Protein AF-A0A918D1Y6-F1 (afdb_monomer_lite)

Secondary structure (DSSP, 8-state):
---EEEETTEEEEEEEEEETTEEEEEEEEE--------SS--S----HHHHHHHTEEEETTTTEEEE-

Foldseek 3Di:
DWDWDADPNWTFGWDWDADPNDIDIDGGHTDDDDPDDPVDDDPDDDDPVNCVVQCWDQDPVVRDIDGD

pLDDT: mean 87.57, std 5.62, range [67.38, 96.5]

Organism: NCBI:txid1004261

Structure (mmCIF, N/CA/C/O backbone):
data_AF-A0A918D1Y6-F1
#
_entry.id   AF-A0A918D1Y6-F1
#
loop_
_atom_site.group_PDB
_atom_site.id
_atom_site.type_symbol
_atom_site.label_atom_id
_atom_site.label_alt_id
_atom_site.label_comp_id
_atom_site.label_asym_id
_atom_site.label_entity_id
_atom_site.label_seq_id
_atom_site.pdbx_PDB_ins_code
_atom_site.Cartn_x
_atom_site.Cartn_y
_atom_site.Cartn_z
_atom_site.occupancy
_atom_site.B_iso_or_equiv
_atom_site.auth_seq_id
_atom_site.auth_comp_id
_atom_site.auth_asym_id
_atom_site.auth_atom_id
_atom_site.pdbx_PDB_model_num
ATOM 1 N N . MET A 1 1 ? -11.982 2.880 -15.055 1.00 68.50 1 MET A N 1
ATOM 2 C CA . MET A 1 1 ? -10.795 3.430 -15.744 1.00 68.50 1 MET A CA 1
ATOM 3 C C . MET A 1 1 ? -9.827 3.880 -14.661 1.00 68.50 1 MET A C 1
ATOM 5 O O . MET A 1 1 ? -10.204 4.751 -13.889 1.00 68.50 1 MET A O 1
ATOM 9 N N . ILE A 1 2 ? -8.672 3.225 -14.518 1.00 80.44 2 ILE A N 1
ATOM 10 C CA . ILE A 1 2 ? -7.654 3.599 -13.519 1.00 80.44 2 ILE A CA 1
ATOM 11 C C . ILE A 1 2 ? -6.823 4.733 -14.118 1.00 80.44 2 ILE A C 1
ATOM 13 O O . ILE A 1 2 ? -6.354 4.613 -15.249 1.00 80.44 2 ILE A O 1
ATOM 17 N N . LYS A 1 3 ? -6.679 5.844 -13.392 1.00 88.38 3 LYS A N 1
ATOM 18 C CA . LYS A 1 3 ? -5.816 6.954 -13.805 1.00 88.38 3 LYS A CA 1
ATOM 19 C C . LYS A 1 3 ? -4.420 6.721 -13.232 1.00 88.38 3 LYS A C 1
ATOM 21 O O . LYS A 1 3 ? -4.275 6.657 -12.016 1.00 88.38 3 LYS A O 1
ATOM 26 N N . ILE A 1 4 ? -3.428 6.617 -14.111 1.00 90.06 4 ILE A N 1
ATOM 27 C CA . ILE A 1 4 ? -2.015 6.469 -13.749 1.00 90.06 4 ILE A CA 1
ATOM 28 C C . ILE A 1 4 ? -1.316 7.808 -13.993 1.00 90.06 4 ILE A C 1
ATOM 30 O O . ILE A 1 4 ? -1.551 8.460 -15.011 1.00 90.06 4 ILE A O 1
ATOM 34 N N . MET A 1 5 ? -0.497 8.230 -13.037 1.00 92.44 5 MET A N 1
ATOM 35 C CA . MET A 1 5 ? 0.373 9.401 -13.110 1.00 92.44 5 MET A CA 1
ATOM 36 C C . MET A 1 5 ? 1.822 8.929 -13.083 1.00 92.44 5 MET A C 1
ATOM 38 O O . MET A 1 5 ? 2.142 8.015 -12.337 1.00 92.44 5 MET A O 1
ATOM 42 N N . GLU A 1 6 ? 2.699 9.544 -13.865 1.00 90.81 6 GLU A N 1
ATOM 43 C CA . GLU A 1 6 ? 4.126 9.219 -13.848 1.00 90.81 6 GLU A CA 1
ATOM 44 C C . GLU A 1 6 ? 4.891 10.318 -13.105 1.00 90.81 6 GLU A C 1
ATOM 46 O O . GLU A 1 6 ? 4.750 11.501 -13.422 1.00 90.81 6 GLU A O 1
ATOM 51 N N . ILE A 1 7 ? 5.673 9.938 -12.094 1.00 90.19 7 ILE A N 1
ATOM 52 C CA . ILE A 1 7 ? 6.530 10.847 -11.326 1.00 90.19 7 ILE A CA 1
ATOM 53 C C . ILE A 1 7 ? 7.913 10.207 -11.265 1.00 90.19 7 ILE A C 1
ATOM 55 O O . ILE A 1 7 ? 8.055 9.119 -10.718 1.00 90.19 7 ILE A O 1
ATOM 59 N N . ALA A 1 8 ? 8.927 10.881 -11.816 1.00 90.81 8 ALA A N 1
ATOM 60 C CA . ALA A 1 8 ? 10.296 10.357 -11.889 1.00 90.81 8 ALA A CA 1
ATOM 61 C C . ALA A 1 8 ? 10.365 8.927 -12.473 1.00 90.81 8 ALA A C 1
ATOM 63 O O . ALA A 1 8 ? 10.985 8.050 -11.882 1.00 90.81 8 ALA A O 1
ATOM 64 N N . GLU A 1 9 ? 9.695 8.705 -13.612 1.00 90.00 9 GLU A N 1
ATOM 65 C CA . GLU A 1 9 ? 9.630 7.418 -14.338 1.00 90.00 9 GLU A CA 1
ATOM 66 C C . GLU A 1 9 ? 8.935 6.272 -13.577 1.00 90.00 9 GLU A C 1
ATOM 68 O O . GLU A 1 9 ? 8.959 5.121 -14.011 1.00 90.00 9 GLU A O 1
ATOM 73 N N . LEU A 1 10 ? 8.274 6.573 -12.455 1.00 90.38 10 LEU A N 1
ATOM 74 C CA . LEU A 1 10 ? 7.532 5.599 -11.662 1.00 90.38 10 LEU A CA 1
ATOM 75 C C . LEU A 1 10 ? 6.015 5.839 -11.759 1.00 90.38 10 LEU A C 1
ATOM 77 O O . LEU A 1 10 ? 5.578 6.996 -11.733 1.00 90.38 10 LEU A O 1
ATOM 81 N N . PRO A 1 11 ? 5.194 4.774 -11.858 1.00 92.12 11 PRO A N 1
ATOM 82 C CA . PRO A 1 11 ? 3.749 4.900 -11.980 1.00 92.12 11 PRO A CA 1
ATOM 83 C C . PRO A 1 11 ? 3.075 5.002 -10.607 1.00 92.12 11 PRO A C 1
ATOM 85 O O . PRO A 1 11 ? 3.224 4.150 -9.732 1.00 92.12 11 PRO A O 1
ATOM 88 N N . PHE A 1 12 ? 2.252 6.029 -10.452 1.00 92.56 12 PHE A N 1
ATOM 89 C CA . PHE A 1 12 ? 1.487 6.320 -9.251 1.00 92.56 12 PHE A CA 1
ATOM 90 C C . PHE A 1 12 ? -0.006 6.367 -9.545 1.00 92.56 12 PHE A C 1
ATOM 92 O O . PHE A 1 12 ? -0.441 6.819 -10.608 1.00 92.56 12 PHE A O 1
ATOM 99 N N . ILE A 1 13 ? -0.806 5.957 -8.566 1.00 93.00 13 ILE A N 1
ATOM 100 C CA . ILE A 1 13 ? -2.263 6.049 -8.618 1.00 93.00 13 ILE A CA 1
ATOM 101 C C . ILE A 1 13 ? -2.827 6.741 -7.378 1.00 93.00 13 ILE A C 1
ATOM 103 O O . ILE A 1 13 ? -2.170 6.903 -6.348 1.00 93.00 13 ILE A O 1
ATOM 107 N N . GLU A 1 14 ? -4.093 7.121 -7.486 1.00 92.19 14 GLU A N 1
ATOM 108 C CA . GLU A 1 14 ? -4.955 7.345 -6.333 1.00 92.19 14 GLU A CA 1
ATOM 109 C C . GLU A 1 14 ? -5.665 6.028 -5.997 1.00 92.19 14 GLU A C 1
ATOM 111 O O . GLU A 1 14 ? -6.190 5.363 -6.893 1.00 92.19 14 GLU A O 1
ATOM 116 N N . ALA A 1 15 ? -5.688 5.653 -4.719 1.00 89.50 15 ALA A N 1
ATOM 117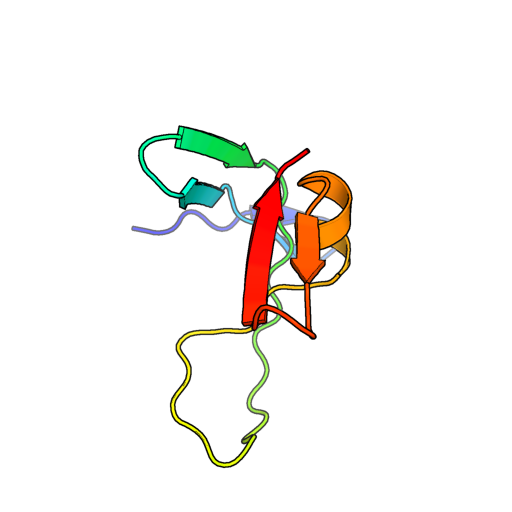 C CA . ALA A 1 15 ? -6.326 4.429 -4.248 1.00 89.50 15 ALA A CA 1
ATOM 118 C C . ALA A 1 15 ? -7.309 4.717 -3.108 1.00 89.50 15 ALA A C 1
ATOM 120 O O . ALA A 1 15 ? -7.070 5.571 -2.255 1.00 89.50 15 ALA A O 1
ATOM 121 N N . PHE A 1 16 ? -8.407 3.965 -3.066 1.00 89.81 16 PHE A N 1
ATOM 122 C CA . PHE A 1 16 ? -9.341 3.961 -1.943 1.00 89.81 16 PHE A CA 1
ATOM 123 C C . PHE A 1 16 ? -9.268 2.606 -1.251 1.00 89.81 16 PHE A C 1
ATOM 125 O O . PHE A 1 16 ? -9.574 1.579 -1.853 1.00 89.81 16 PHE A O 1
ATOM 132 N N . VAL A 1 17 ? -8.883 2.605 0.022 1.00 86.62 17 VAL A N 1
ATOM 133 C CA . VAL A 1 17 ? -8.885 1.408 0.863 1.00 86.62 17 VAL A CA 1
ATOM 134 C C . VAL A 1 17 ? -10.193 1.379 1.639 1.00 86.62 17 VAL A C 1
ATOM 136 O O . VAL A 1 17 ? -10.435 2.241 2.484 1.00 86.62 17 VAL A O 1
ATOM 139 N N . ILE A 1 18 ? -11.039 0.390 1.347 1.00 88.19 18 ILE A N 1
ATOM 140 C CA . ILE A 1 18 ? -12.311 0.181 2.041 1.00 88.19 18 ILE A CA 1
ATOM 141 C C . ILE A 1 18 ? -12.183 -1.056 2.926 1.00 88.19 18 ILE A C 1
ATOM 143 O O . ILE A 1 18 ? -12.013 -2.167 2.432 1.00 88.19 18 ILE A O 1
ATOM 147 N N . PHE A 1 19 ? -12.300 -0.878 4.238 1.00 84.12 19 PHE A N 1
ATOM 148 C CA . PHE A 1 19 ? -12.224 -1.973 5.198 1.00 84.12 19 PHE A CA 1
ATOM 149 C C . PHE A 1 19 ? -13.285 -1.822 6.283 1.00 84.12 19 PHE A C 1
ATOM 151 O O . PHE A 1 19 ? -13.345 -0.809 6.980 1.00 84.12 19 PHE A O 1
ATOM 158 N N . ARG A 1 20 ? -14.144 -2.842 6.426 1.00 86.12 20 ARG A N 1
ATOM 159 C CA . ARG A 1 20 ? -15.226 -2.899 7.432 1.00 86.12 20 ARG A CA 1
ATOM 160 C C . ARG A 1 20 ? -16.091 -1.624 7.463 1.00 86.12 20 ARG A C 1
ATOM 162 O O . ARG A 1 20 ? -16.425 -1.118 8.529 1.00 86.12 20 ARG A O 1
ATOM 169 N N . GLY A 1 21 ? -16.419 -1.088 6.286 1.00 87.88 21 GLY A N 1
ATOM 170 C CA . GLY A 1 21 ? -17.240 0.119 6.127 1.00 87.88 21 GLY A CA 1
ATOM 171 C C . GLY A 1 21 ? -16.505 1.449 6.330 1.00 87.88 21 GLY A C 1
ATOM 172 O O . GLY A 1 21 ? -17.106 2.500 6.133 1.00 87.88 21 GLY A O 1
ATOM 173 N N . LYS A 1 22 ? -15.214 1.434 6.683 1.00 81.69 22 LYS A N 1
ATOM 174 C CA . LYS A 1 22 ? -14.361 2.629 6.679 1.00 81.69 22 LYS A CA 1
ATOM 175 C C . LYS A 1 22 ? -13.685 2.771 5.321 1.00 81.69 22 LYS A C 1
ATOM 177 O O . LYS A 1 22 ? -13.286 1.769 4.738 1.00 81.69 22 LYS A O 1
ATOM 182 N N . SER A 1 23 ? -13.540 4.005 4.850 1.00 87.81 23 SER A N 1
ATOM 183 C CA . SER A 1 23 ? -12.843 4.334 3.606 1.00 87.81 23 SER A CA 1
ATOM 184 C C . SER A 1 23 ? -11.688 5.279 3.898 1.00 87.81 23 SER A C 1
ATOM 186 O O . SER A 1 23 ? -11.875 6.280 4.589 1.00 87.81 23 SER A O 1
ATOM 188 N N . LEU A 1 24 ? -10.522 4.987 3.335 1.00 86.75 24 LEU A N 1
ATOM 189 C CA . LEU A 1 24 ? -9.346 5.844 3.382 1.00 86.75 24 LEU A CA 1
ATOM 190 C C . LEU A 1 24 ? -8.858 6.109 1.961 1.00 86.75 24 LEU A C 1
ATOM 192 O O . LEU A 1 24 ? -8.582 5.181 1.204 1.00 86.75 24 LEU A O 1
ATOM 196 N N . LYS A 1 25 ? -8.792 7.391 1.605 1.00 90.25 25 LYS A N 1
ATOM 197 C CA . LYS A 1 25 ? -8.239 7.855 0.338 1.00 90.25 25 LYS A CA 1
ATOM 198 C C . LYS A 1 25 ? -6.728 7.999 0.477 1.00 90.25 25 LYS A C 1
ATOM 200 O O . LYS A 1 25 ? -6.260 8.637 1.417 1.00 90.25 25 LYS A O 1
ATOM 205 N N . LEU A 1 26 ? -5.994 7.440 -0.472 1.00 88.62 26 LEU A N 1
ATOM 206 C CA . LEU A 1 26 ? -4.547 7.524 -0.558 1.00 88.62 26 LEU A CA 1
ATOM 207 C C . LEU A 1 26 ? -4.148 8.132 -1.889 1.00 88.62 26 LEU A C 1
ATOM 209 O O . LEU A 1 26 ? -4.629 7.728 -2.948 1.00 88.62 26 LEU A O 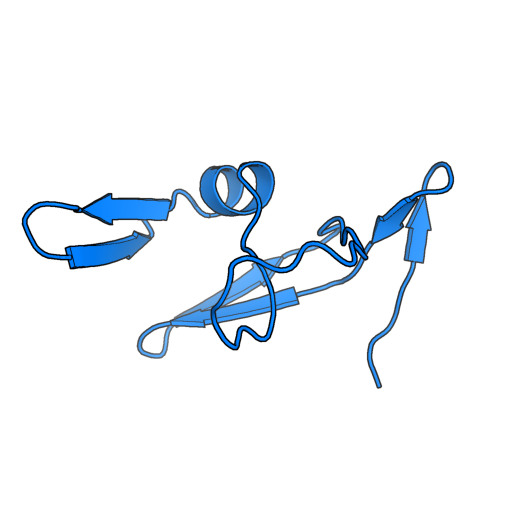1
ATOM 213 N N . GLU A 1 27 ? -3.243 9.091 -1.815 1.00 89.81 27 GLU A N 1
ATOM 214 C CA . GLU A 1 27 ? -2.684 9.769 -2.974 1.00 89.81 27 GLU A CA 1
ATOM 215 C C . GLU A 1 27 ? -1.242 9.311 -3.176 1.00 89.81 27 GLU A C 1
ATOM 217 O O . GLU A 1 27 ? -0.550 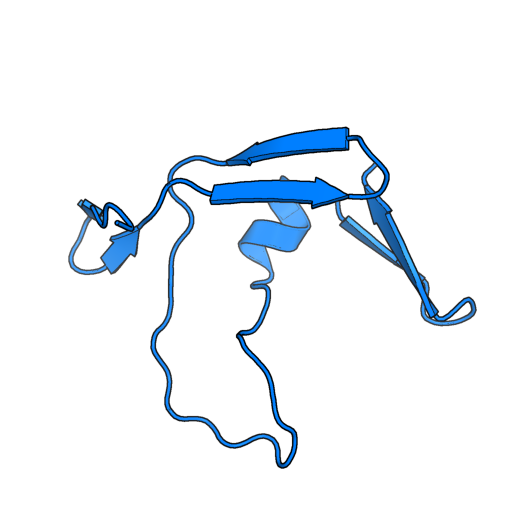8.988 -2.211 1.00 89.81 27 GLU A O 1
ATOM 222 N N . ASN A 1 28 ? -0.793 9.308 -4.432 1.00 89.06 28 ASN A N 1
ATOM 223 C CA . ASN A 1 28 ? 0.574 8.949 -4.813 1.00 89.06 28 ASN A CA 1
ATOM 224 C C . ASN A 1 28 ? 0.990 7.552 -4.321 1.00 89.06 28 ASN A C 1
ATOM 226 O O . ASN A 1 28 ? 2.080 7.372 -3.781 1.00 89.06 28 ASN A O 1
ATOM 230 N N . VAL A 1 29 ? 0.127 6.553 -4.521 1.00 89.50 29 VAL A N 1
ATOM 231 C CA . VAL A 1 29 ? 0.469 5.150 -4.259 1.00 89.50 29 VAL A CA 1
ATOM 232 C C . VAL A 1 29 ? 1.280 4.616 -5.432 1.00 89.50 29 VAL A C 1
ATOM 234 O O . VAL A 1 29 ? 0.778 4.600 -6.557 1.00 89.50 29 VAL A O 1
ATOM 237 N N . 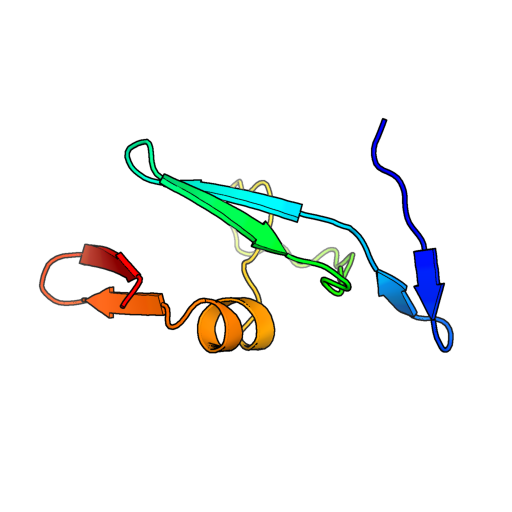LEU A 1 30 ? 2.522 4.204 -5.172 1.00 89.12 30 LEU A N 1
ATOM 238 C CA . LEU A 1 30 ? 3.384 3.557 -6.158 1.00 89.12 30 LEU A CA 1
ATOM 239 C C . LEU A 1 30 ? 2.799 2.190 -6.528 1.00 89.12 30 LEU A C 1
ATOM 241 O O . LEU A 1 30 ? 2.415 1.421 -5.648 1.00 89.12 30 LEU A O 1
ATOM 245 N N . ILE A 1 31 ? 2.745 1.879 -7.823 1.00 88.56 31 ILE A N 1
ATOM 246 C CA . ILE A 1 31 ? 2.440 0.529 -8.299 1.00 88.56 31 ILE A CA 1
ATOM 247 C C . ILE A 1 31 ? 3.687 -0.094 -8.909 1.00 88.56 31 ILE A C 1
ATOM 249 O O . ILE A 1 31 ? 4.337 0.484 -9.773 1.00 88.56 31 ILE A O 1
ATOM 253 N N . GLU A 1 32 ? 3.969 -1.327 -8.509 1.00 85.50 32 GLU A N 1
ATOM 254 C CA . GLU A 1 32 ? 4.974 -2.163 -9.148 1.00 85.50 32 GLU A CA 1
ATOM 255 C C . GLU A 1 32 ? 4.265 -3.244 -9.964 1.00 85.50 32 GLU A C 1
ATOM 257 O O . GLU A 1 32 ? 3.533 -4.077 -9.430 1.00 85.50 32 GLU A O 1
ATOM 262 N N . LEU A 1 33 ? 4.475 -3.233 -11.279 1.00 78.94 33 LEU A N 1
ATOM 263 C CA . LEU A 1 33 ? 4.036 -4.317 -12.152 1.00 78.94 33 LEU A CA 1
ATOM 264 C C . LEU A 1 33 ? 5.173 -5.335 -12.229 1.00 78.94 33 LEU A C 1
ATOM 266 O O . LEU A 1 33 ? 6.136 -5.144 -12.969 1.00 78.94 33 LEU A O 1
ATOM 270 N N . SER A 1 34 ? 5.075 -6.403 -11.441 1.00 71.88 34 SER A N 1
ATOM 271 C CA . SER A 1 34 ? 6.023 -7.519 -11.477 1.00 71.88 34 SER A CA 1
ATOM 272 C C . SER A 1 34 ? 5.321 -8.808 -11.898 1.00 71.88 34 SER A C 1
ATOM 274 O O . SER A 1 34 ? 4.128 -8.985 -11.668 1.00 71.88 34 SER A O 1
ATOM 276 N N . SER A 1 35 ? 6.063 -9.714 -12.534 1.00 67.38 35 SER A N 1
ATOM 277 C CA . SER A 1 35 ? 5.568 -11.020 -12.984 1.00 67.38 35 SER A CA 1
ATOM 278 C C . SER A 1 35 ? 5.997 -12.156 -12.049 1.00 67.38 35 SER A C 1
ATOM 280 O O . SER A 1 35 ? 6.279 -13.260 -12.516 1.00 67.38 35 SER A O 1
ATOM 282 N N . MET A 1 36 ? 6.165 -11.879 -10.753 1.00 79.12 36 MET A N 1
ATOM 283 C CA . MET A 1 36 ? 6.580 -12.910 -9.801 1.00 79.12 36 MET A CA 1
ATOM 284 C C . MET A 1 36 ? 5.423 -13.875 -9.532 1.00 79.12 36 MET A C 1
ATOM 286 O O . MET A 1 36 ? 4.340 -13.451 -9.138 1.00 79.12 36 MET A O 1
ATOM 290 N N . ASP A 1 37 ? 5.676 -15.168 -9.732 1.00 80.56 37 ASP A N 1
ATOM 291 C CA . ASP A 1 37 ? 4.743 -16.242 -9.399 1.00 80.56 37 ASP A CA 1
ATOM 292 C C . ASP A 1 37 ? 5.063 -16.781 -8.000 1.00 80.56 37 ASP A C 1
ATOM 294 O O . ASP A 1 37 ? 6.126 -17.359 -7.762 1.00 80.56 37 ASP A O 1
ATOM 298 N N . TYR A 1 38 ? 4.142 -16.563 -7.065 1.00 83.75 38 TYR A N 1
ATOM 299 C CA . TYR A 1 38 ? 4.245 -17.040 -5.685 1.00 83.75 38 TYR A CA 1
ATOM 300 C C . TYR A 1 38 ? 3.538 -18.392 -5.472 1.00 83.75 38 TYR A C 1
ATOM 302 O O . TYR A 1 38 ? 3.401 -18.838 -4.334 1.00 83.75 38 TYR A O 1
ATOM 310 N N . GLY A 1 39 ? 3.069 -19.048 -6.540 1.00 88.75 39 GLY A N 1
ATOM 311 C CA . GLY A 1 39 ? 2.352 -20.323 -6.477 1.00 88.75 39 GLY A CA 1
ATOM 312 C C . GLY A 1 39 ? 0.918 -20.209 -5.954 1.00 88.75 39 GLY A C 1
ATOM 313 O O . GLY A 1 39 ? 0.316 -21.222 -5.596 1.00 88.75 39 GLY A O 1
ATOM 314 N N . VAL A 1 40 ? 0.374 -18.991 -5.884 1.00 86.25 40 VAL A N 1
ATOM 315 C CA . VAL A 1 40 ? -1.000 -18.703 -5.460 1.00 86.25 40 VAL A CA 1
ATOM 316 C C . VAL A 1 40 ? -1.623 -17.653 -6.373 1.00 86.25 40 VAL A C 1
ATOM 318 O O . VAL A 1 40 ? -0.942 -16.738 -6.836 1.00 86.25 40 VAL A O 1
ATOM 321 N N . GLU A 1 41 ? -2.925 -17.776 -6.614 1.00 86.00 41 GLU A N 1
ATOM 322 C C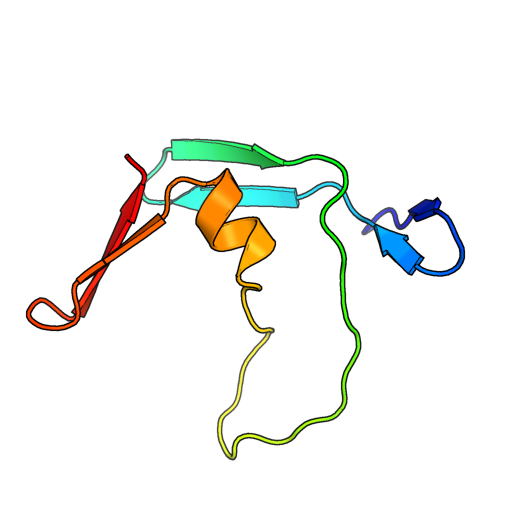A . GLU A 1 41 ? -3.687 -16.763 -7.340 1.00 86.00 41 GLU A CA 1
ATOM 323 C C . GLU A 1 41 ? -3.870 -15.531 -6.441 1.00 86.00 41 GLU A C 1
ATOM 325 O O . GLU A 1 41 ? -4.363 -15.635 -5.315 1.00 86.00 41 GLU A O 1
ATOM 330 N N . MET A 1 42 ? -3.418 -14.371 -6.914 1.00 86.50 42 MET A N 1
ATOM 331 C CA . MET A 1 42 ? -3.513 -13.099 -6.201 1.00 86.50 42 MET A CA 1
ATOM 332 C C . MET A 1 42 ? -3.746 -11.957 -7.190 1.00 86.50 42 MET A C 1
ATOM 334 O O . MET A 1 42 ? -3.162 -11.945 -8.271 1.00 86.50 42 MET A O 1
ATOM 338 N N . ASP A 1 43 ? -4.553 -10.972 -6.797 1.00 84.81 43 ASP A N 1
ATOM 339 C CA . ASP A 1 43 ? -4.770 -9.759 -7.598 1.00 84.81 43 ASP A CA 1
ATOM 340 C C . ASP A 1 43 ? -3.613 -8.753 -7.465 1.00 84.81 43 ASP A C 1
ATOM 342 O O . ASP A 1 43 ? -3.414 -7.897 -8.327 1.00 84.81 43 ASP A O 1
ATOM 346 N N . GLY A 1 44 ? -2.852 -8.826 -6.369 1.00 85.38 44 GLY A N 1
ATOM 347 C CA . GLY A 1 44 ? -1.734 -7.929 -6.102 1.00 85.38 44 GLY A CA 1
ATOM 348 C C . GLY A 1 44 ? -1.179 -8.061 -4.687 1.00 85.38 44 GLY A C 1
ATOM 349 O O . GLY A 1 44 ? -1.724 -8.770 -3.840 1.00 85.38 44 GLY A O 1
ATOM 350 N N . ILE A 1 45 ? -0.085 -7.344 -4.436 1.00 87.88 45 ILE A N 1
ATOM 351 C CA . ILE A 1 45 ? 0.621 -7.322 -3.152 1.00 87.88 45 ILE A CA 1
ATOM 352 C C . ILE A 1 45 ? 0.545 -5.913 -2.572 1.00 87.88 45 ILE A C 1
ATOM 354 O O . ILE A 1 45 ? 0.721 -4.920 -3.275 1.00 87.88 45 ILE A O 1
ATOM 358 N N . ILE A 1 46 ? 0.297 -5.829 -1.268 1.00 87.50 46 ILE A N 1
ATOM 359 C CA . ILE A 1 46 ? 0.327 -4.568 -0.532 1.00 87.50 46 ILE A CA 1
ATOM 360 C C . ILE A 1 46 ? 1.772 -4.284 -0.100 1.00 87.50 46 ILE A C 1
ATOM 362 O O . ILE A 1 46 ? 2.357 -5.037 0.679 1.00 87.50 46 ILE A O 1
ATOM 366 N N . GLY A 1 47 ? 2.332 -3.183 -0.605 1.00 88.19 47 GLY A N 1
ATOM 367 C CA . GLY A 1 47 ? 3.675 -2.711 -0.268 1.00 88.19 47 GLY A CA 1
ATOM 368 C C . GLY A 1 47 ? 3.809 -2.209 1.175 1.00 88.19 47 GLY A C 1
ATOM 369 O O . GLY A 1 47 ? 2.838 -1.816 1.829 1.00 88.19 47 GLY A O 1
ATOM 370 N N . TYR A 1 48 ? 5.038 -2.220 1.695 1.00 88.12 48 TYR A N 1
ATOM 371 C CA . TYR A 1 48 ? 5.343 -1.772 3.061 1.00 88.12 48 TYR A CA 1
ATOM 372 C C . TYR A 1 48 ? 5.066 -0.283 3.294 1.00 88.12 48 TYR A C 1
ATOM 374 O O . TYR A 1 48 ? 4.589 0.103 4.359 1.00 88.12 48 TYR A O 1
ATOM 382 N N . ASP A 1 49 ? 5.357 0.552 2.308 1.00 86.44 49 ASP A N 1
ATOM 383 C CA . ASP A 1 49 ? 5.068 1.984 2.306 1.00 86.44 49 ASP A CA 1
ATOM 384 C C . ASP A 1 49 ? 3.575 2.270 2.529 1.00 86.44 49 ASP A C 1
ATOM 386 O O . ASP A 1 49 ? 3.216 3.071 3.396 1.00 86.44 49 ASP A O 1
ATOM 390 N N . LEU A 1 50 ? 2.710 1.539 1.825 1.00 85.69 50 LEU A N 1
ATOM 391 C CA . LEU A 1 50 ? 1.266 1.579 1.983 1.00 85.69 50 LEU A CA 1
ATOM 392 C C . LEU A 1 50 ? 0.856 1.137 3.394 1.00 85.69 50 LEU A C 1
ATOM 394 O O . LEU A 1 50 ? 0.140 1.867 4.080 1.00 85.69 50 LEU A O 1
ATOM 398 N N . MET A 1 51 ? 1.355 -0.012 3.866 1.00 89.88 51 MET A N 1
ATOM 399 C CA . MET A 1 51 ? 1.075 -0.500 5.228 1.00 89.88 51 MET A CA 1
ATOM 400 C C . MET A 1 51 ? 1.477 0.521 6.297 1.00 89.88 51 MET A C 1
ATOM 402 O O . MET A 1 51 ? 0.723 0.774 7.238 1.00 89.88 51 MET A O 1
ATOM 406 N N . LYS A 1 52 ? 2.646 1.145 6.134 1.00 88.50 52 LYS A N 1
ATOM 407 C CA . LYS A 1 52 ? 3.170 2.157 7.050 1.00 88.50 52 LYS A CA 1
ATOM 408 C C . LYS A 1 52 ? 2.309 3.420 7.054 1.00 88.50 52 LYS A C 1
ATOM 410 O O . LYS A 1 52 ? 1.979 3.904 8.134 1.00 88.50 52 LYS A O 1
ATOM 415 N N . ASN A 1 53 ? 1.925 3.933 5.884 1.00 85.19 53 ASN A N 1
ATOM 416 C CA . ASN A 1 53 ? 1.090 5.135 5.764 1.00 85.19 53 ASN A CA 1
ATOM 417 C C . ASN A 1 53 ? -0.320 4.927 6.324 1.00 85.19 53 ASN A C 1
ATOM 419 O O . ASN A 1 53 ? -0.899 5.846 6.896 1.00 85.19 53 ASN A O 1
ATOM 423 N N . LEU A 1 54 ? -0.849 3.711 6.192 1.00 85.69 54 LEU A N 1
ATOM 424 C CA . LEU A 1 54 ? -2.126 3.316 6.775 1.00 85.69 54 LEU A CA 1
ATOM 425 C C . LEU A 1 54 ? -2.054 3.114 8.295 1.00 85.69 54 LE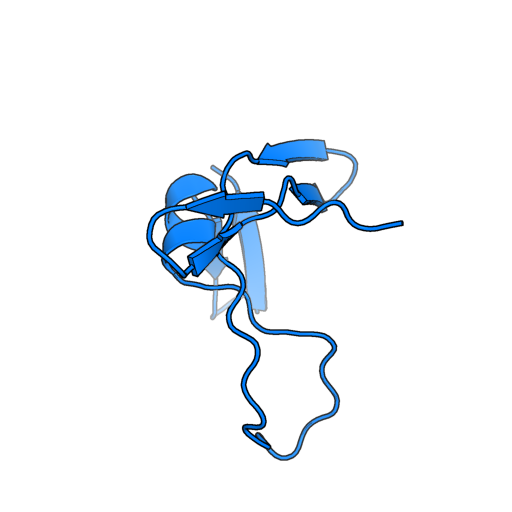U A C 1
ATOM 427 O O . LEU A 1 54 ? -3.095 3.051 8.931 1.00 85.69 54 LEU A O 1
ATOM 431 N N . GLY A 1 55 ? -0.868 2.960 8.894 1.00 88.94 55 GLY A N 1
ATOM 432 C CA . GLY A 1 55 ? -0.764 2.524 10.290 1.00 88.94 55 GLY A CA 1
ATOM 433 C C . GLY A 1 55 ? -1.322 1.109 10.494 1.00 88.94 55 GLY A C 1
ATOM 434 O O . GLY A 1 55 ? -1.964 0.829 11.509 1.00 88.94 55 GLY A O 1
ATOM 435 N N . LEU A 1 56 ? -1.113 0.243 9.498 1.00 91.44 56 LEU A N 1
ATOM 436 C CA . LEU A 1 56 ? -1.644 -1.113 9.448 1.00 91.44 56 LEU A CA 1
ATOM 437 C C . LEU A 1 56 ? -0.996 -1.979 10.539 1.00 91.44 56 LEU A C 1
ATOM 439 O O . LEU A 1 56 ? 0.222 -1.978 10.718 1.00 91.44 56 LEU A O 1
ATOM 443 N N . VAL A 1 57 ? -1.816 -2.726 11.271 1.00 92.75 57 VAL A N 1
ATOM 444 C CA . VAL A 1 57 ? -1.387 -3.704 12.276 1.00 92.75 57 VAL A CA 1
ATOM 445 C C . VAL A 1 57 ? -1.768 -5.086 11.770 1.00 92.75 57 VAL A C 1
ATOM 447 O O . VAL A 1 57 ? -2.945 -5.339 11.517 1.00 92.75 57 VAL A O 1
ATOM 450 N N . ILE A 1 58 ? -0.770 -5.960 11.630 1.00 93.88 58 ILE A N 1
ATOM 451 C CA . ILE A 1 58 ? -0.942 -7.370 11.268 1.00 93.88 58 ILE A CA 1
ATOM 452 C C . ILE A 1 58 ? -0.759 -8.193 12.541 1.00 93.88 58 ILE A C 1
ATOM 454 O O . ILE A 1 58 ? 0.345 -8.263 13.080 1.00 93.88 58 ILE A O 1
ATOM 458 N N . ASP A 1 59 ? -1.841 -8.792 13.026 1.00 95.31 59 ASP A N 1
ATOM 459 C CA . ASP A 1 59 ? -1.814 -9.734 14.139 1.00 95.31 59 ASP A CA 1
ATOM 460 C C . ASP A 1 59 ? -1.738 -11.156 13.575 1.00 95.31 59 ASP A C 1
ATOM 462 O O . ASP A 1 59 ? -2.694 -11.659 12.980 1.00 95.31 59 ASP A O 1
ATOM 466 N N . LEU A 1 60 ? -0.578 -11.794 13.732 1.00 96.31 60 LEU A N 1
ATOM 467 C CA . LEU A 1 60 ? -0.338 -13.149 13.233 1.00 96.31 60 LEU A CA 1
ATOM 468 C C . LEU A 1 60 ? -0.893 -14.237 14.159 1.00 96.31 60 LEU A C 1
ATOM 470 O O . LEU A 1 60 ? -1.129 -15.347 13.694 1.00 96.31 60 LEU A O 1
ATOM 474 N N . GLU A 1 61 ? -1.106 -13.941 15.442 1.00 96.50 61 GLU A N 1
ATOM 475 C CA . GLU A 1 61 ? -1.700 -14.894 16.384 1.00 96.50 61 GLU A CA 1
ATOM 476 C C . GLU A 1 61 ? -3.198 -15.038 16.102 1.00 96.50 61 GLU A C 1
ATOM 478 O O . GLU A 1 61 ? -3.730 -16.145 16.043 1.00 96.50 61 GLU A O 1
ATOM 483 N N . GLN A 1 62 ? -3.870 -13.913 15.855 1.00 96.00 62 GLN A N 1
ATOM 484 C CA . GLN A 1 62 ? -5.297 -13.872 15.540 1.00 96.00 62 GLN A CA 1
ATOM 485 C C . GLN A 1 62 ? -5.596 -13.943 14.036 1.00 96.00 62 GLN A C 1
ATOM 487 O O . GLN A 1 62 ? -6.767 -13.993 13.656 1.00 96.00 62 GLN A O 1
ATOM 492 N N . LEU A 1 63 ? -4.560 -13.920 13.188 1.00 92.44 63 LEU A N 1
ATOM 493 C CA . LEU A 1 63 ? -4.653 -13.864 11.725 1.00 92.44 63 LEU A CA 1
ATOM 494 C C . LEU A 1 63 ? -5.592 -12.748 11.240 1.00 92.44 63 LEU A C 1
ATOM 496 O O . LEU A 1 63 ? -6.485 -12.969 10.419 1.00 92.44 63 LEU A O 1
ATOM 500 N N . ASN A 1 64 ? -5.404 -11.536 11.767 1.00 93.31 64 ASN A N 1
ATOM 501 C CA . ASN A 1 64 ? -6.232 -10.385 11.427 1.00 93.31 64 ASN A CA 1
ATOM 502 C C . ASN A 1 64 ? -5.414 -9.132 11.093 1.00 93.31 64 ASN A C 1
ATOM 504 O O . ASN A 1 64 ? -4.220 -9.026 11.373 1.00 93.31 64 ASN A O 1
ATOM 508 N N . ILE A 1 65 ? -6.092 -8.180 10.451 1.00 91.25 65 ILE A N 1
ATOM 509 C CA . ILE A 1 65 ? -5.535 -6.885 10.068 1.00 91.25 65 ILE A CA 1
ATOM 510 C C . ILE A 1 65 ? -6.418 -5.780 10.649 1.00 91.25 65 ILE A C 1
ATOM 512 O O . ILE A 1 65 ? -7.651 -5.860 10.611 1.00 91.25 65 ILE A O 1
ATOM 516 N N . SER A 1 66 ? -5.792 -4.723 11.163 1.00 90.12 66 SER A N 1
ATOM 517 C CA . SER A 1 66 ? -6.471 -3.511 11.624 1.00 90.12 66 SER A CA 1
ATOM 518 C C . SER A 1 66 ? -5.703 -2.240 11.246 1.00 90.12 66 SER A C 1
ATOM 520 O O . SER A 1 66 ? -4.562 -2.295 10.797 1.00 90.12 66 SER A O 1
ATOM 522 N N . ILE A 1 67 ? -6.361 -1.091 11.383 1.00 87.31 67 ILE A N 1
ATOM 523 C CA . ILE A 1 67 ? -5.817 0.249 11.122 1.00 87.31 67 ILE A CA 1
ATOM 524 C C . ILE A 1 67 ? -5.890 1.002 12.451 1.00 87.31 67 ILE A C 1
ATOM 526 O O . ILE A 1 67 ? -6.952 0.969 13.087 1.00 87.31 67 ILE A O 1
ATOM 530 N N . LYS A 1 68 ? -4.781 1.618 12.878 1.00 76.19 68 LYS A N 1
ATOM 531 C CA . LYS A 1 68 ? -4.744 2.460 14.086 1.00 76.19 68 LYS A CA 1
ATOM 532 C C . LYS A 1 68 ? -5.532 3.758 13.931 1.00 76.19 68 LYS A C 1
ATOM 534 O O . LYS A 1 68 ? -5.549 4.321 12.817 1.00 76.19 68 LYS A O 1
#

Radius of gyration: 13.8 Å; chains: 1; bounding box: 28×31×32 Å

Sequence (68 aa):
MIKIMEIAELPFIEAFVIFRGKSLKLENVLIELSSMDYGVEMDGIIGYDLMKNLGLVIDLEQLNISIK